Protein AF-A0A9D7XK42-F1 (afdb_monomer_lite)

Structure (mmCIF, N/CA/C/O backbone):
data_AF-A0A9D7XK42-F1
#
_entry.id   AF-A0A9D7XK42-F1
#
loop_
_atom_site.group_PDB
_atom_site.id
_atom_site.type_symbol
_atom_site.label_atom_id
_atom_site.label_alt_id
_atom_site.label_comp_id
_atom_site.label_asym_id
_atom_site.label_entity_id
_atom_site.label_seq_id
_atom_site.pdbx_PDB_ins_code
_atom_site.Cartn_x
_atom_site.Cartn_y
_atom_site.Cartn_z
_atom_site.occupancy
_atom_site.B_iso_or_equiv
_atom_site.auth_seq_id
_atom_site.auth_comp_id
_atom_site.auth_asym_id
_atom_site.auth_atom_id
_atom_site.pdbx_PDB_model_num
ATOM 1 N N . MET A 1 1 ? 23.456 -24.947 -23.474 1.00 40.81 1 MET A N 1
ATOM 2 C CA . MET A 1 1 ? 22.236 -24.114 -23.486 1.00 40.81 1 MET A CA 1
ATOM 3 C C . MET A 1 1 ? 22.277 -23.240 -22.245 1.00 40.81 1 MET A C 1
ATOM 5 O O . MET A 1 1 ? 22.194 -23.772 -21.150 1.00 40.81 1 MET A O 1
ATOM 9 N N . THR A 1 2 ? 22.528 -21.942 -22.391 1.00 38.88 2 THR A N 1
ATOM 10 C CA . THR A 1 2 ? 22.650 -21.031 -21.243 1.00 38.88 2 THR A CA 1
ATOM 11 C C . THR A 1 2 ? 21.620 -19.937 -21.426 1.00 38.88 2 THR A C 1
ATOM 13 O O . THR A 1 2 ? 21.697 -19.177 -22.387 1.00 38.88 2 THR A O 1
ATOM 16 N N . ILE A 1 3 ? 20.629 -19.897 -20.540 1.00 56.34 3 ILE A N 1
ATOM 17 C CA . ILE A 1 3 ? 19.630 -18.832 -20.516 1.00 56.34 3 ILE A CA 1
ATOM 18 C C . ILE A 1 3 ? 20.270 -17.687 -19.732 1.00 56.34 3 ILE A C 1
ATOM 20 O O . ILE A 1 3 ? 20.507 -17.817 -18.532 1.00 56.34 3 ILE A O 1
ATOM 24 N N . GLN A 1 4 ? 20.637 -16.602 -20.413 1.00 44.62 4 GLN A N 1
ATOM 25 C CA . GLN A 1 4 ? 21.076 -15.392 -19.727 1.00 44.62 4 GLN A CA 1
ATOM 26 C C . GLN A 1 4 ? 19.846 -14.727 -19.108 1.00 44.62 4 GLN A C 1
ATOM 28 O O . GLN A 1 4 ? 19.004 -14.189 -19.821 1.00 44.62 4 GLN A O 1
ATOM 33 N N . ALA A 1 5 ? 19.738 -14.772 -17.781 1.00 58.44 5 ALA A N 1
ATOM 34 C CA . ALA A 1 5 ? 18.837 -13.889 -17.059 1.00 58.44 5 ALA A CA 1
ATOM 35 C C . ALA A 1 5 ? 19.384 -12.463 -17.200 1.00 58.44 5 ALA A C 1
ATOM 37 O O . ALA A 1 5 ? 20.459 -12.147 -16.687 1.00 58.44 5 ALA A O 1
ATOM 38 N N . THR A 1 6 ? 18.683 -11.614 -17.947 1.00 60.28 6 THR A N 1
ATOM 39 C CA . THR A 1 6 ? 18.972 -10.180 -17.976 1.00 60.28 6 THR A CA 1
ATOM 40 C C . THR A 1 6 ? 18.791 -9.648 -16.552 1.00 60.28 6 THR A C 1
ATOM 42 O O . THR A 1 6 ? 17.778 -9.980 -15.930 1.00 60.28 6 THR A O 1
ATOM 45 N N . PRO A 1 7 ? 19.736 -8.870 -15.991 1.00 62.00 7 PRO A N 1
ATOM 46 C CA . PRO A 1 7 ? 19.513 -8.250 -14.695 1.00 62.00 7 PRO A CA 1
ATOM 47 C C . PRO A 1 7 ? 18.252 -7.398 -14.811 1.00 62.00 7 PRO A C 1
ATOM 49 O O . PRO A 1 7 ? 18.201 -6.473 -15.623 1.00 62.00 7 PRO A O 1
ATOM 52 N N . GLN A 1 8 ? 17.219 -7.753 -14.047 1.00 61.72 8 GLN A N 1
ATOM 53 C CA . GLN A 1 8 ? 15.996 -6.972 -13.973 1.00 61.72 8 GLN A CA 1
ATOM 54 C C . GLN A 1 8 ? 16.387 -5.635 -13.342 1.00 61.72 8 GLN A C 1
ATOM 56 O O . GLN A 1 8 ? 16.545 -5.530 -12.126 1.00 61.72 8 GLN A O 1
ATOM 61 N N . LEU A 1 9 ? 16.661 -4.639 -14.186 1.00 67.56 9 LEU A N 1
ATOM 62 C CA . LEU A 1 9 ? 16.948 -3.282 -13.748 1.00 67.56 9 LEU A CA 1
ATOM 63 C C . LEU A 1 9 ? 15.789 -2.848 -12.852 1.00 67.56 9 LEU A C 1
ATOM 65 O O . LEU A 1 9 ? 14.627 -3.013 -13.225 1.00 67.56 9 LEU A O 1
ATOM 69 N N . ALA A 1 10 ? 16.107 -2.351 -11.656 1.00 67.69 10 ALA A N 1
ATOM 70 C CA . ALA A 1 10 ? 15.098 -1.859 -10.733 1.00 67.69 10 ALA A CA 1
ATOM 71 C C . ALA A 1 10 ? 14.237 -0.815 -11.457 1.00 67.69 10 ALA A C 1
ATOM 73 O O . ALA A 1 10 ? 14.740 0.217 -11.906 1.00 67.69 10 ALA A O 1
ATOM 74 N N . VAL A 1 11 ? 12.948 -1.109 -11.614 1.00 72.50 11 VAL A N 1
ATOM 75 C CA . VAL A 1 11 ? 12.008 -0.191 -12.251 1.00 72.50 11 VAL A CA 1
ATOM 76 C C . VAL A 1 11 ? 11.656 0.872 -11.219 1.00 72.50 11 VAL A C 1
ATOM 78 O O . VAL A 1 11 ? 11.015 0.583 -10.212 1.00 72.50 11 VAL A O 1
ATOM 81 N N . ASN A 1 12 ? 12.111 2.103 -11.453 1.00 82.75 12 ASN A N 1
ATOM 82 C CA . ASN A 1 12 ? 11.746 3.259 -10.638 1.00 82.75 12 ASN A CA 1
ATOM 83 C C . ASN A 1 12 ? 10.376 3.791 -11.088 1.00 82.75 12 ASN A C 1
ATOM 85 O O . ASN A 1 12 ? 10.291 4.836 -11.733 1.00 82.75 12 ASN A O 1
ATOM 89 N N . ASP A 1 13 ? 9.326 3.019 -10.810 1.00 87.31 13 ASP A N 1
ATOM 90 C CA . ASP A 1 13 ? 7.939 3.424 -11.028 1.00 87.31 13 ASP A CA 1
ATOM 91 C C . ASP A 1 13 ? 7.453 4.279 -9.849 1.00 87.31 13 ASP A C 1
ATOM 93 O O . ASP A 1 13 ? 7.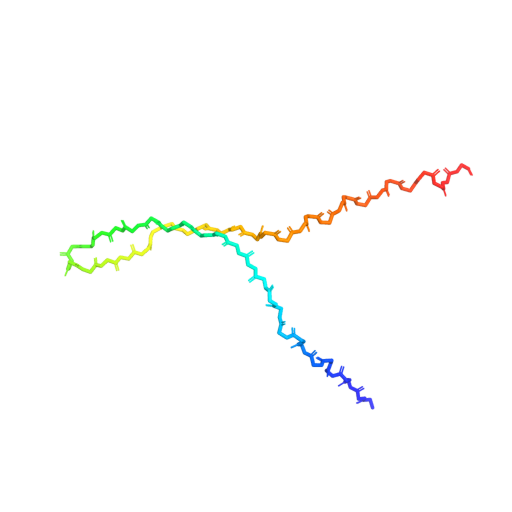744 4.001 -8.682 1.00 87.31 13 ASP A O 1
ATOM 97 N N . LYS A 1 14 ? 6.716 5.339 -10.166 1.00 94.12 14 LYS A N 1
ATOM 98 C CA . LYS A 1 14 ? 6.065 6.223 -9.202 1.00 94.12 14 LYS A CA 1
ATOM 99 C C . LYS A 1 14 ? 4.583 6.236 -9.508 1.00 94.12 14 LYS A C 1
ATOM 101 O O . LYS A 1 14 ? 4.179 6.096 -10.654 1.00 94.12 14 LYS A O 1
ATOM 106 N N . GLY A 1 15 ? 3.771 6.445 -8.487 1.00 94.12 15 GLY A N 1
ATOM 107 C CA . GLY A 1 15 ? 2.335 6.384 -8.656 1.00 94.12 15 GLY A CA 1
ATOM 108 C C . GLY A 1 15 ? 1.583 6.908 -7.456 1.00 94.12 15 GLY A C 1
ATOM 109 O O . GLY A 1 15 ? 2.142 7.573 -6.578 1.00 94.12 15 GLY A O 1
ATOM 110 N N . LYS A 1 16 ? 0.295 6.599 -7.434 1.00 97.44 16 LYS A N 1
ATOM 111 C CA . LYS A 1 16 ? -0.604 6.849 -6.309 1.00 97.44 16 LYS A CA 1
ATOM 112 C C . LYS A 1 16 ? -1.230 5.528 -5.890 1.00 97.44 16 LYS A C 1
ATOM 114 O O . LYS A 1 16 ? -1.328 4.598 -6.689 1.00 97.44 16 LYS A O 1
ATOM 119 N N . TYR A 1 17 ? -1.680 5.485 -4.647 1.00 97.44 17 TYR A N 1
ATOM 120 C CA . TYR A 1 17 ? -2.447 4.375 -4.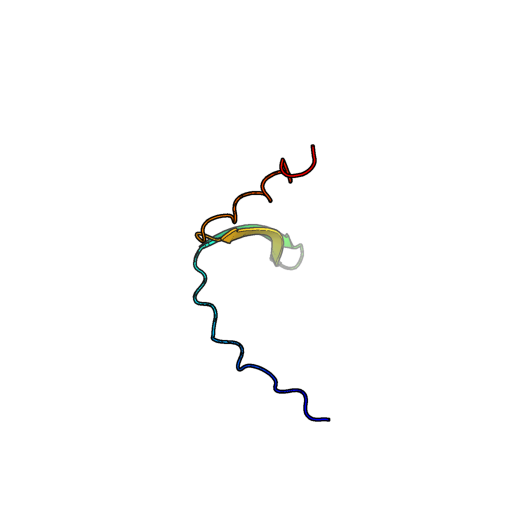109 1.00 97.44 17 TYR A CA 1
ATOM 121 C C . TYR A 1 17 ? -3.589 4.915 -3.254 1.00 97.44 17 TYR A C 1
ATOM 123 O O . TYR A 1 17 ? -3.521 6.032 -2.730 1.00 97.44 17 TYR A O 1
ATOM 131 N N . LEU A 1 18 ? -4.641 4.117 -3.138 1.00 98.25 18 LEU A N 1
ATOM 132 C CA . LEU A 1 18 ? -5.766 4.353 -2.254 1.00 98.25 18 LEU A CA 1
ATOM 133 C C . LEU A 1 18 ? -6.173 3.024 -1.631 1.00 98.25 18 LEU A C 1
ATOM 135 O O . LEU A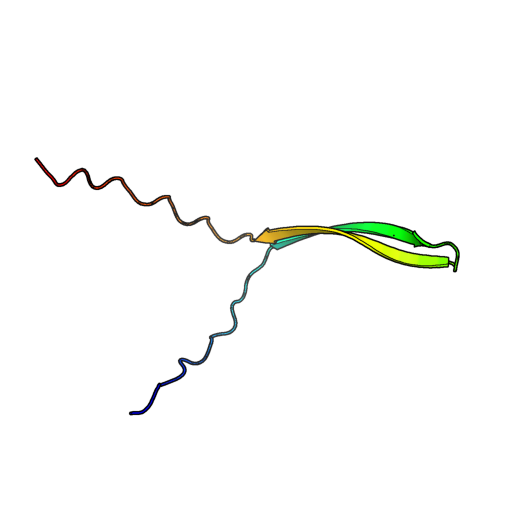 1 18 ? -6.578 2.099 -2.330 1.00 98.25 18 LEU A O 1
ATOM 139 N N . GLU A 1 19 ? -6.155 2.982 -0.307 1.00 98.56 19 GLU A N 1
ATOM 140 C CA . GLU A 1 19 ? -6.652 1.848 0.456 1.00 98.56 19 GLU A CA 1
ATOM 141 C C . GLU A 1 19 ? -7.859 2.269 1.289 1.00 98.56 19 GLU A C 1
ATOM 143 O O . GLU A 1 19 ? -7.874 3.327 1.926 1.00 98.56 19 GLU A O 1
ATOM 148 N N . VAL A 1 20 ? -8.869 1.407 1.333 1.00 98.56 20 VAL A N 1
ATOM 149 C CA . VAL A 1 20 ? -9.987 1.545 2.265 1.00 98.56 20 VAL A CA 1
ATOM 150 C C . VAL A 1 20 ? -9.772 0.562 3.398 1.00 98.56 20 VAL A C 1
ATOM 152 O O . VAL A 1 20 ? -9.684 -0.646 3.180 1.00 98.56 20 VAL A O 1
ATOM 155 N N . TRP A 1 21 ? -9.738 1.076 4.622 1.00 98.75 21 TRP A N 1
ATOM 156 C CA . TRP A 1 21 ? -9.497 0.282 5.817 1.00 98.75 21 TRP A CA 1
ATOM 157 C C . TRP A 1 21 ? -10.766 0.129 6.648 1.00 98.75 21 TRP A C 1
ATOM 159 O O . TRP A 1 21 ? -11.542 1.070 6.818 1.00 98.75 21 TRP A O 1
ATOM 169 N N . LYS A 1 22 ? -10.957 -1.064 7.213 1.00 98.69 22 LYS A N 1
ATOM 170 C CA . LYS A 1 22 ? -12.049 -1.357 8.141 1.00 98.69 22 LYS A CA 1
ATOM 171 C C . LYS A 1 22 ? -11.505 -1.903 9.451 1.00 98.69 22 LYS A C 1
ATOM 173 O O . LYS A 1 22 ? -10.720 -2.857 9.466 1.00 98.69 22 LYS A O 1
ATOM 178 N N . LYS A 1 23 ? -11.977 -1.319 10.551 1.00 98.62 23 LYS A N 1
ATOM 179 C CA . LYS A 1 23 ? -11.745 -1.835 11.896 1.00 98.62 23 LYS A CA 1
ATOM 180 C C . LYS A 1 23 ? -12.577 -3.097 12.114 1.00 98.62 23 LYS A C 1
ATOM 182 O O . LYS A 1 23 ? -13.773 -3.121 11.822 1.00 98.62 23 LYS A O 1
ATOM 187 N N . GLN A 1 24 ? -11.930 -4.142 12.596 1.00 98.38 24 GLN A N 1
ATOM 188 C CA . GLN A 1 24 ? -12.513 -5.446 12.872 1.00 98.38 24 GLN A CA 1
ATOM 189 C C . GLN A 1 24 ? -13.078 -5.497 14.297 1.00 98.38 24 GLN A C 1
ATOM 191 O O . GLN A 1 24 ? -12.842 -4.598 15.108 1.00 98.38 24 GLN A O 1
ATOM 196 N N . ALA A 1 25 ? -13.818 -6.563 14.612 1.00 98.44 25 ALA A N 1
ATOM 197 C CA . ALA A 1 25 ? -14.404 -6.762 15.940 1.00 98.44 25 ALA A CA 1
ATOM 198 C C . ALA A 1 25 ? -13.341 -6.874 17.050 1.00 98.44 25 ALA A C 1
ATOM 200 O O . ALA A 1 25 ? -13.567 -6.406 18.161 1.00 98.44 25 ALA A O 1
ATOM 201 N N . ASP A 1 26 ? -12.169 -7.428 16.730 1.00 98.06 26 ASP A N 1
ATOM 202 C CA . ASP A 1 26 ? -11.008 -7.516 17.630 1.00 98.06 26 ASP A CA 1
ATOM 203 C C . ASP A 1 26 ? -10.229 -6.191 17.762 1.00 98.06 26 ASP A C 1
ATOM 205 O O . ASP A 1 26 ? -9.226 -6.112 18.467 1.00 98.06 26 ASP A O 1
ATOM 209 N N . GLY A 1 27 ? -10.681 -5.135 17.080 1.00 98.31 27 GLY A N 1
ATOM 210 C CA . GLY A 1 27 ? -10.066 -3.816 17.094 1.00 98.31 27 GLY A CA 1
ATOM 211 C C . GLY A 1 27 ? -8.908 -3.627 16.114 1.00 98.31 27 GLY A C 1
ATOM 212 O O . GLY A 1 27 ? -8.458 -2.489 15.961 1.00 98.31 27 GLY A O 1
ATOM 213 N N . SER A 1 28 ? -8.466 -4.678 15.416 1.00 98.62 28 SER A N 1
ATOM 214 C CA . SER A 1 28 ? -7.458 -4.572 14.360 1.00 98.62 28 SER A CA 1
ATOM 215 C C . SER A 1 28 ? -8.006 -3.825 13.144 1.00 98.62 28 SER A C 1
ATOM 217 O O . SER A 1 28 ? -9.206 -3.829 12.875 1.00 98.62 28 SER A O 1
ATOM 219 N N . TRP A 1 29 ? -7.131 -3.177 12.384 1.00 98.62 29 TRP A N 1
ATOM 220 C CA . TRP A 1 29 ? -7.482 -2.595 11.093 1.00 98.62 29 TRP A CA 1
ATOM 221 C C . TRP A 1 29 ? -7.006 -3.518 9.977 1.00 98.62 29 TRP A C 1
ATOM 223 O O . TRP A 1 29 ? -5.908 -4.068 10.046 1.00 98.62 29 TRP A O 1
ATOM 233 N N . LYS A 1 30 ? -7.839 -3.699 8.951 1.00 98.25 30 LYS A N 1
ATOM 234 C CA . LYS A 1 30 ? -7.478 -4.434 7.733 1.00 98.25 30 LYS A CA 1
ATOM 235 C C . LYS A 1 30 ? -7.889 -3.622 6.512 1.00 98.25 30 LYS A C 1
ATOM 237 O O . LYS A 1 30 ? -8.983 -3.048 6.515 1.00 98.25 30 LYS A O 1
ATOM 242 N N . ALA A 1 31 ? -7.037 -3.593 5.493 1.00 98.25 31 ALA A N 1
ATOM 243 C CA . ALA A 1 31 ? -7.421 -3.113 4.175 1.00 98.25 31 ALA A CA 1
ATOM 244 C C . ALA A 1 31 ? -8.506 -4.045 3.615 1.00 98.25 31 ALA A C 1
ATOM 246 O O . ALA A 1 31 ? -8.387 -5.269 3.691 1.00 98.25 31 ALA A O 1
ATOM 247 N N . ILE A 1 32 ? -9.593 -3.463 3.120 1.00 98.19 32 ILE A N 1
ATOM 248 C CA . ILE A 1 32 ? -10.711 -4.189 2.501 1.00 98.19 32 ILE A CA 1
ATOM 249 C C . ILE A 1 32 ? -10.843 -3.883 1.010 1.00 98.19 32 ILE A C 1
ATOM 251 O O . ILE A 1 32 ? -11.445 -4.671 0.288 1.00 98.19 32 ILE A O 1
ATOM 255 N N . TYR A 1 33 ? -10.255 -2.776 0.557 1.00 98.50 33 TYR A N 1
ATOM 256 C CA . TYR A 1 33 ? -10.070 -2.447 -0.850 1.00 98.50 33 TYR A CA 1
ATOM 257 C C . TYR A 1 33 ? -8.706 -1.792 -1.028 1.00 98.50 33 TYR A C 1
ATOM 259 O O . TYR A 1 33 ? -8.286 -1.016 -0.167 1.00 98.50 33 TYR A O 1
ATOM 267 N N . ASP A 1 34 ? -8.066 -2.090 -2.150 1.00 98.06 34 ASP A N 1
ATOM 268 C CA . ASP A 1 34 ? -6.787 -1.529 -2.573 1.00 98.06 34 ASP A CA 1
ATOM 269 C C . ASP A 1 34 ? -6.872 -1.204 -4.069 1.00 98.06 34 ASP A C 1
ATOM 271 O O . ASP A 1 34 ? -7.474 -1.947 -4.851 1.00 98.06 34 ASP A O 1
ATOM 2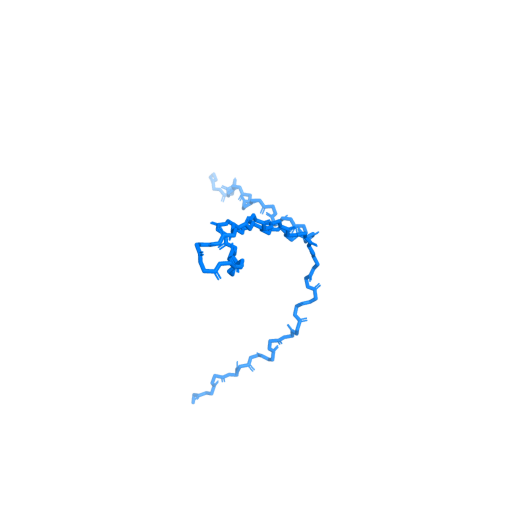75 N N . CYS A 1 35 ? -6.327 -0.056 -4.448 1.00 98.06 35 CYS A N 1
ATOM 276 C CA . CYS A 1 35 ? -6.237 0.416 -5.815 1.00 98.06 35 CYS A CA 1
ATOM 277 C C . CYS A 1 35 ? -4.968 1.254 -5.982 1.00 98.06 35 CYS A C 1
ATOM 279 O O . CYS A 1 35 ? -4.638 2.085 -5.133 1.00 98.06 35 CYS A O 1
ATOM 281 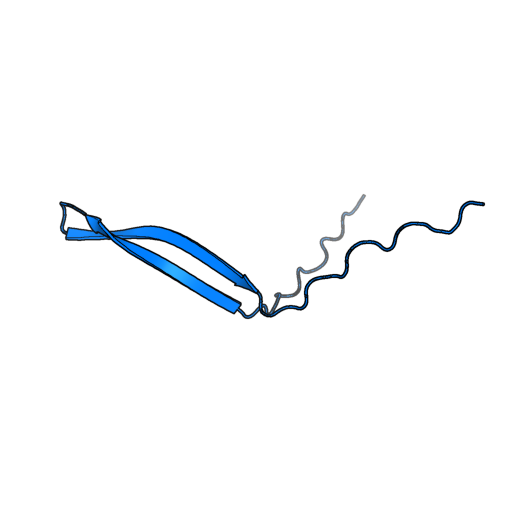N N . 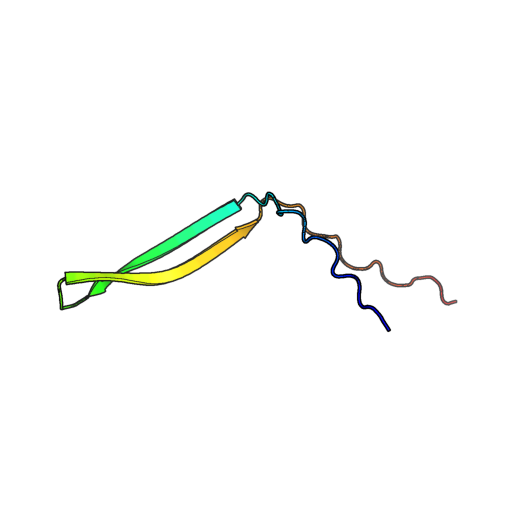PHE A 1 36 ? -4.293 1.089 -7.118 1.00 97.12 36 PHE A N 1
ATOM 282 C CA . PHE A 1 36 ? -3.072 1.811 -7.451 1.00 97.12 36 PHE A CA 1
ATOM 283 C C . PHE A 1 36 ? -3.060 2.243 -8.918 1.00 97.12 36 PHE A C 1
ATOM 285 O O . PHE A 1 36 ? -3.699 1.636 -9.778 1.00 97.12 36 PHE A O 1
ATOM 292 N N . SER A 1 37 ? -2.296 3.293 -9.208 1.00 94.38 37 SER A N 1
ATOM 293 C CA . SER A 1 37 ? -2.048 3.776 -10.567 1.00 94.38 37 SER A CA 1
ATOM 294 C C . SER A 1 37 ? -0.588 4.185 -10.729 1.00 94.38 37 SER A C 1
ATOM 296 O O . SER A 1 37 ? -0.049 4.858 -9.848 1.00 94.38 37 SER A O 1
ATOM 298 N N . SER A 1 38 ? 0.020 3.833 -11.864 1.00 93.81 38 SER A N 1
ATOM 299 C CA . SER A 1 38 ? 1.356 4.300 -12.254 1.00 93.81 38 SER A CA 1
ATOM 300 C C . SER A 1 38 ? 1.282 5.690 -12.896 1.00 93.81 38 SER A C 1
ATOM 302 O O . SER A 1 38 ? 0.323 6.005 -13.601 1.00 93.81 38 SER A O 1
ATOM 304 N N . ASP A 1 39 ? 2.304 6.512 -12.658 1.00 92.44 39 ASP A N 1
ATOM 305 C CA . ASP A 1 39 ? 2.520 7.794 -13.333 1.00 92.44 39 ASP A CA 1
ATOM 306 C C . ASP A 1 39 ? 3.245 7.601 -14.693 1.00 92.44 39 ASP A C 1
ATOM 308 O O . ASP A 1 39 ? 3.476 8.573 -15.417 1.00 92.44 39 ASP A O 1
ATOM 312 N N . LEU A 1 40 ? 3.628 6.367 -15.060 1.00 91.38 40 LEU A N 1
ATOM 313 C CA . LEU A 1 40 ? 4.218 6.063 -16.365 1.00 91.38 40 LEU A CA 1
ATOM 314 C C . LEU A 1 40 ? 3.204 6.294 -17.497 1.00 91.38 40 LEU A C 1
ATOM 316 O O . LEU A 1 40 ? 2.009 6.030 -17.340 1.00 91.38 40 LEU A O 1
ATOM 320 N N . PRO A 1 41 ? 3.665 6.752 -18.675 1.00 89.44 41 PRO A N 1
ATOM 321 C CA . PRO A 1 41 ? 2.787 6.917 -19.819 1.00 89.44 41 PRO A CA 1
ATOM 322 C C . PRO A 1 41 ? 2.226 5.564 -20.261 1.00 89.44 41 PRO A C 1
ATOM 324 O O . PRO A 1 41 ? 2.954 4.577 -20.387 1.00 89.44 41 PRO A O 1
ATOM 327 N N . MET A 1 42 ? 0.929 5.536 -20.558 1.00 85.12 42 MET A N 1
ATOM 328 C CA . MET A 1 42 ? 0.305 4.375 -21.182 1.00 85.12 42 MET A CA 1
ATOM 329 C C . MET A 1 42 ? 0.915 4.163 -22.570 1.00 85.12 42 MET A C 1
ATOM 331 O O . MET A 1 42 ? 1.012 5.103 -23.363 1.00 85.12 42 MET A O 1
ATOM 335 N N . THR A 1 43 ? 1.308 2.930 -22.888 1.00 85.06 43 THR A N 1
ATOM 336 C CA . THR A 1 43 ? 1.720 2.599 -24.254 1.00 85.06 43 THR A CA 1
ATOM 337 C C . THR A 1 43 ? 0.524 2.787 -25.188 1.00 85.06 43 THR A C 1
ATOM 339 O O . THR A 1 43 ? -0.552 2.258 -24.882 1.00 85.06 43 THR A O 1
ATOM 342 N N . PRO A 1 44 ? 0.668 3.525 -26.304 1.00 85.12 44 PRO A N 1
ATOM 343 C CA . PRO A 1 44 ? -0.420 3.686 -27.255 1.00 85.12 44 PRO A CA 1
ATOM 344 C C . PRO A 1 44 ? -0.882 2.315 -27.770 1.00 85.12 44 PRO A C 1
ATOM 346 O O . PRO A 1 44 ? -0.071 1.385 -27.854 1.00 85.12 44 PRO A O 1
ATOM 349 N N . PRO A 1 45 ? -2.177 2.164 -28.096 1.00 85.06 45 PRO A N 1
ATOM 350 C CA . PRO A 1 45 ? -2.685 0.916 -28.644 1.00 85.06 45 PRO A CA 1
ATOM 351 C C . PRO A 1 45 ? -1.926 0.559 -29.933 1.00 85.06 45 PRO A C 1
ATOM 353 O O . PRO A 1 45 ? -1.487 1.468 -30.646 1.00 85.06 45 PRO A O 1
ATOM 356 N N . PRO A 1 46 ? -1.786 -0.739 -30.264 1.00 83.44 46 PRO A N 1
ATOM 357 C CA . PRO A 1 46 ? -1.219 -1.153 -31.540 1.00 83.44 46 PRO A CA 1
ATOM 358 C C . PRO A 1 46 ? -1.948 -0.440 -32.679 1.00 83.44 46 PRO A C 1
ATOM 360 O O . PRO A 1 46 ? -3.180 -0.472 -32.751 1.00 83.44 46 PRO A O 1
ATOM 363 N N . GLN A 1 47 ? -1.201 0.234 -33.551 1.00 81.75 47 GLN A N 1
ATOM 364 C CA . GLN A 1 47 ? -1.791 0.841 -34.736 1.00 81.75 47 GLN A CA 1
ATOM 365 C C . GLN A 1 47 ? -2.355 -0.288 -35.616 1.00 81.75 47 GLN A C 1
ATOM 367 O O . GLN A 1 47 ? -1.661 -1.287 -35.808 1.00 81.75 47 GLN A O 1
ATOM 372 N N . PRO A 1 48 ? -3.594 -0.179 -36.137 1.00 80.94 48 PRO A N 1
ATOM 373 C CA . PRO A 1 48 ? -4.110 -1.194 -37.040 1.00 80.94 48 PRO A CA 1
ATOM 374 C C . PRO A 1 48 ? -3.176 -1.327 -38.246 1.00 80.94 48 PRO A C 1
ATOM 376 O O . PRO A 1 48 ? -2.795 -0.315 -38.845 1.00 80.94 48 PRO A O 1
ATOM 379 N N . ASP A 1 49 ? -2.837 -2.568 -38.607 1.00 73.50 49 ASP A N 1
ATOM 380 C CA . ASP A 1 49 ? -2.080 -2.893 -39.815 1.00 73.50 49 ASP A CA 1
ATOM 381 C C . ASP A 1 49 ? -2.879 -2.445 -41.046 1.00 73.50 49 ASP A C 1
ATOM 383 O O . ASP A 1 49 ? -3.646 -3.193 -41.646 1.00 73.50 49 ASP A O 1
ATOM 387 N N . THR A 1 50 ? -2.705 -1.189 -41.446 1.00 66.31 50 THR A N 1
ATOM 388 C CA . THR A 1 50 ? -3.284 -0.636 -42.682 1.00 66.31 50 THR A CA 1
ATOM 389 C C . THR A 1 50 ? -2.486 -1.048 -43.926 1.00 66.31 50 THR A C 1
ATOM 391 O O . THR A 1 50 ? -2.797 -0.623 -45.037 1.00 66.31 50 THR A O 1
ATOM 394 N N . ALA A 1 51 ? -1.487 -1.921 -43.763 1.00 63.25 51 ALA A N 1
ATOM 395 C CA . ALA A 1 51 ? -0.584 -2.393 -44.804 1.00 63.25 51 ALA A CA 1
ATOM 396 C C . ALA A 1 51 ? -0.930 -3.809 -45.303 1.00 63.25 51 ALA A C 1
ATOM 398 O O . ALA A 1 51 ? -0.066 -4.675 -45.385 1.00 63.25 51 ALA A O 1
ATOM 399 N N . ARG A 1 52 ? -2.189 -4.058 -45.673 1.00 59.84 52 ARG A N 1
ATOM 400 C CA . ARG A 1 52 ? -2.521 -5.057 -46.702 1.00 59.84 52 ARG A CA 1
ATOM 401 C C . ARG A 1 52 ? -3.661 -4.518 -47.561 1.00 59.84 52 ARG A C 1
ATOM 403 O O . ARG A 1 52 ? -4.819 -4.544 -47.153 1.00 59.84 52 ARG A O 1
ATOM 410 N N . LYS A 1 53 ? -3.297 -4.002 -48.733 1.00 46.94 53 LYS A N 1
ATOM 411 C CA . LYS A 1 53 ? -4.161 -3.914 -49.911 1.00 46.94 53 LYS A CA 1
ATOM 412 C C . LYS A 1 53 ? -3.615 -4.876 -50.950 1.00 46.94 53 LYS A C 1
ATOM 414 O O . LYS A 1 53 ? -2.369 -4.984 -51.008 1.00 46.94 53 LYS A O 1
#

Foldseek 3Di:
DDDDDDPPPPDPWDWDKDFDWDQDPVRDIDTPDIDIDTPDDDDDDPDPCPPDD

pLDDT: mean 83.21, std 17.76, range [38.88, 98.75]

Organism: NCBI:txid2954439

Radius of gyration: 21.25 Å; chains: 1; bounding box: 37×32×68 Å

Sequence (53 aa):
MTIQATPQLAVNDKGKYLEVWKKQADGSWKAIYDCFSSDLPMTPPPQPDTARK

Secondary structure (DSSP, 8-state):
--------------EEEEEEEEE-TTS-EEEEEEEEEE-SPPPPPPPP-----